Protein AF-A0A497MIM5-F1 (afdb_monomer_lite)

pLDDT: mean 95.39, std 4.59, range [64.0, 98.25]

Sequence (78 aa):
MRIVVFSSLTHTGGLAVAALREVDPSGKFIVIEPTVEKSAAARKQYPWAEVLKKNPDEFLEYLKENAELIDVFVACSD

Structure (mmCIF, N/CA/C/O backbone):
data_AF-A0A497MIM5-F1
#
_entry.id   AF-A0A497MIM5-F1
#
loop_
_atom_site.group_PDB
_atom_site.id
_atom_site.type_symbol
_atom_site.label_atom_id
_atom_site.label_alt_id
_atom_site.label_comp_id
_atom_site.label_asym_id
_atom_site.label_entity_id
_atom_site.label_seq_id
_atom_site.pdbx_PDB_ins_code
_atom_site.Cartn_x
_atom_site.Cartn_y
_atom_site.Cartn_z
_atom_site.occupancy
_atom_site.B_iso_or_equiv
_atom_site.auth_seq_id
_atom_site.auth_comp_id
_atom_site.auth_asym_id
_atom_site.auth_atom_id
_atom_site.pdbx_PDB_model_num
ATOM 1 N N . MET A 1 1 ? -9.091 1.251 10.220 1.00 93.25 1 MET A N 1
ATOM 2 C CA . MET A 1 1 ? -7.767 0.597 10.240 1.00 93.25 1 MET A CA 1
ATOM 3 C C . MET A 1 1 ? -6.774 1.397 9.403 1.00 93.25 1 MET A C 1
ATOM 5 O O . MET A 1 1 ? -7.184 2.079 8.465 1.00 93.25 1 MET A O 1
ATOM 9 N N . ARG A 1 2 ? -5.480 1.347 9.729 1.00 97.06 2 ARG A N 1
ATOM 10 C CA . ARG A 1 2 ? -4.380 1.731 8.841 1.00 97.06 2 ARG A CA 1
ATOM 11 C C . ARG A 1 2 ? -3.919 0.482 8.097 1.00 97.06 2 ARG A C 1
ATOM 13 O O . ARG A 1 2 ? -3.359 -0.434 8.694 1.00 97.06 2 ARG A O 1
ATOM 20 N N . ILE A 1 3 ? -4.182 0.471 6.797 1.00 97.62 3 ILE A N 1
ATOM 21 C CA . ILE A 1 3 ? -3.975 -0.674 5.914 1.00 97.62 3 ILE A CA 1
ATOM 22 C C . ILE A 1 3 ? -2.866 -0.324 4.932 1.00 97.62 3 ILE A C 1
ATOM 24 O O . ILE A 1 3 ? -2.946 0.696 4.243 1.00 97.62 3 ILE A O 1
ATOM 28 N N . VAL A 1 4 ? -1.847 -1.176 4.855 1.00 97.62 4 VAL A N 1
ATOM 29 C CA . VAL A 1 4 ? -0.720 -1.016 3.933 1.00 97.62 4 VAL A CA 1
ATOM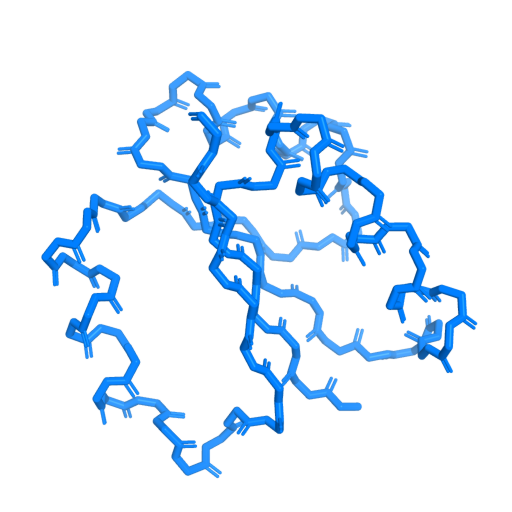 30 C C . VAL A 1 4 ? -0.749 -2.127 2.889 1.00 97.62 4 VAL A C 1
ATOM 32 O O . VAL A 1 4 ? -0.763 -3.302 3.242 1.00 97.62 4 VAL A O 1
ATOM 35 N N . VAL A 1 5 ? -0.730 -1.775 1.604 1.00 96.88 5 VAL A N 1
ATOM 36 C CA . VAL A 1 5 ? -0.669 -2.750 0.506 1.00 96.88 5 VAL A CA 1
ATOM 37 C C . VAL A 1 5 ? 0.561 -2.480 -0.346 1.00 96.88 5 VAL A C 1
ATOM 39 O O . VAL A 1 5 ? 0.692 -1.402 -0.922 1.00 96.88 5 VAL A O 1
ATOM 42 N N . PHE A 1 6 ? 1.455 -3.461 -0.439 1.00 96.88 6 PHE A N 1
ATOM 43 C CA . PHE A 1 6 ? 2.630 -3.408 -1.302 1.00 96.88 6 PHE A CA 1
ATOM 44 C C . PHE A 1 6 ? 2.356 -4.104 -2.637 1.00 96.88 6 PHE A C 1
ATOM 46 O O . PHE A 1 6 ? 1.857 -5.231 -2.653 1.00 96.88 6 PHE A O 1
ATOM 53 N N . SER A 1 7 ? 2.730 -3.445 -3.740 1.00 94.69 7 SER A N 1
ATOM 54 C CA . SER A 1 7 ? 2.532 -3.913 -5.121 1.00 94.69 7 SER A CA 1
ATOM 55 C C . SER A 1 7 ? 1.054 -4.191 -5.441 1.00 94.69 7 SER A C 1
ATOM 57 O O . SER A 1 7 ? 0.650 -5.284 -5.831 1.00 94.69 7 SER A O 1
ATOM 59 N N . SER A 1 8 ? 0.230 -3.157 -5.286 1.00 92.94 8 SER A N 1
ATOM 60 C CA . SER A 1 8 ? -1.222 -3.159 -5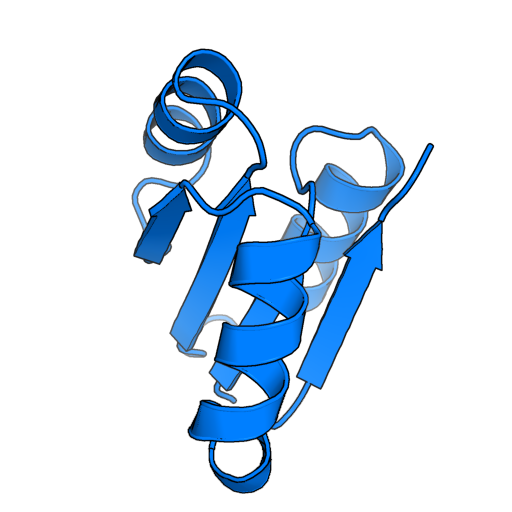.506 1.00 92.94 8 SER A CA 1
ATOM 61 C C . SER A 1 8 ? -1.657 -3.240 -6.973 1.00 92.94 8 SER A C 1
ATOM 63 O O . SER A 1 8 ? -2.823 -3.510 -7.247 1.00 92.94 8 SER A O 1
ATOM 65 N N . LEU A 1 9 ? -0.754 -2.970 -7.918 1.00 94.38 9 LEU A N 1
ATOM 66 C CA . LEU A 1 9 ? -1.049 -3.024 -9.358 1.00 94.38 9 LEU A CA 1
ATOM 67 C C . LEU A 1 9 ? -0.928 -4.426 -9.968 1.00 94.38 9 LEU A C 1
ATOM 6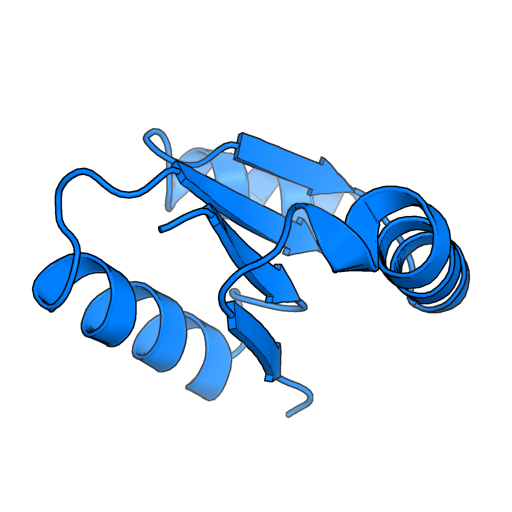9 O O . LEU A 1 9 ? -1.141 -4.607 -11.164 1.00 94.38 9 LEU A O 1
ATOM 73 N N . THR A 1 10 ? -0.564 -5.405 -9.150 1.00 92.81 10 THR A N 1
ATOM 74 C CA . THR A 1 10 ? -0.635 -6.832 -9.469 1.00 92.81 10 THR A CA 1
ATOM 75 C C . THR A 1 10 ? -2.096 -7.283 -9.549 1.00 92.81 10 THR A C 1
ATOM 77 O O . THR A 1 10 ? -2.982 -6.604 -9.018 1.00 92.81 10 THR A O 1
ATOM 80 N N . HIS A 1 11 ? -2.389 -8.424 -10.182 1.00 91.44 11 HIS A N 1
ATOM 81 C CA . HIS A 1 11 ? -3.778 -8.905 -10.241 1.00 91.44 11 HIS A CA 1
ATOM 82 C C . HIS A 1 11 ? -4.305 -9.173 -8.823 1.00 91.44 11 HIS A C 1
ATOM 84 O O . HIS A 1 11 ? -5.382 -8.711 -8.439 1.00 91.44 11 HIS A O 1
ATOM 90 N N . THR A 1 12 ? -3.491 -9.847 -8.011 1.00 93.00 12 THR A N 1
ATOM 91 C CA . THR A 1 12 ? -3.805 -10.134 -6.606 1.00 93.00 12 THR A CA 1
ATOM 92 C C . THR A 1 12 ? -3.854 -8.860 -5.758 1.00 93.00 12 THR A C 1
ATOM 94 O O . THR A 1 12 ? -4.724 -8.719 -4.902 1.00 93.00 12 THR A O 1
ATOM 97 N N . GLY A 1 13 ? -2.965 -7.897 -6.010 1.00 95.06 13 GLY A N 1
ATOM 98 C CA . GLY A 1 13 ? -2.938 -6.600 -5.332 1.00 95.06 13 GLY A CA 1
ATOM 99 C C . GLY A 1 13 ? -4.199 -5.780 -5.560 1.00 95.06 13 GLY A C 1
ATOM 100 O O . GLY A 1 13 ? -4.760 -5.258 -4.598 1.00 95.06 13 GLY A O 1
ATOM 101 N N . GLY A 1 14 ? -4.693 -5.726 -6.798 1.00 95.56 14 GLY A N 1
ATOM 102 C CA . GLY A 1 14 ? -5.920 -5.000 -7.117 1.00 95.56 14 GLY A CA 1
ATOM 103 C C . GLY A 1 14 ? -7.131 -5.582 -6.390 1.00 95.56 14 GLY A C 1
ATOM 104 O O . GLY A 1 14 ? -7.926 -4.839 -5.811 1.00 95.56 14 GLY A O 1
ATOM 105 N N . LEU A 1 15 ? -7.228 -6.915 -6.345 1.00 95.25 15 LEU A N 1
ATOM 106 C CA . LEU A 1 15 ? -8.269 -7.615 -5.590 1.00 95.25 15 LEU A CA 1
ATOM 107 C C . LEU A 1 15 ? -8.152 -7.369 -4.082 1.00 95.25 15 LEU A C 1
ATOM 109 O O . LEU A 1 15 ? -9.164 -7.109 -3.433 1.00 95.25 15 LEU A O 1
ATOM 113 N N . ALA A 1 16 ? -6.937 -7.398 -3.528 1.00 95.50 16 ALA A N 1
ATOM 114 C CA . ALA A 1 16 ? -6.708 -7.120 -2.114 1.00 95.50 16 ALA A CA 1
ATOM 115 C C . ALA A 1 16 ? -7.147 -5.697 -1.741 1.00 95.50 16 ALA A C 1
ATOM 117 O O . ALA A 1 16 ? -7.862 -5.516 -0.756 1.00 95.50 16 ALA A O 1
ATOM 118 N N . VAL A 1 17 ? -6.784 -4.692 -2.548 1.00 96.19 17 VAL A N 1
ATOM 119 C CA . VAL A 1 17 ? -7.216 -3.303 -2.330 1.00 96.19 17 VAL A CA 1
ATOM 120 C C . VAL A 1 17 ? -8.739 -3.191 -2.382 1.00 96.19 17 VAL A C 1
ATOM 122 O O . VAL A 1 17 ? -9.323 -2.575 -1.492 1.00 96.19 17 VAL A O 1
ATOM 125 N N . ALA A 1 18 ? -9.387 -3.795 -3.383 1.00 96.00 18 ALA A N 1
ATOM 126 C CA . ALA A 1 18 ? -10.841 -3.750 -3.526 1.00 96.00 18 ALA A CA 1
ATOM 127 C C . ALA A 1 18 ? -11.560 -4.391 -2.327 1.00 96.00 18 ALA A C 1
ATOM 129 O O . ALA A 1 18 ? -12.419 -3.756 -1.717 1.00 96.00 18 ALA A O 1
ATOM 130 N N . ALA A 1 19 ? -11.158 -5.605 -1.944 1.00 96.38 19 ALA A N 1
ATOM 131 C CA . ALA A 1 19 ? -11.770 -6.337 -0.839 1.00 96.38 19 ALA A CA 1
ATOM 132 C C . ALA A 1 19 ? -11.573 -5.623 0.507 1.00 96.38 19 ALA A C 1
ATOM 134 O O . ALA A 1 19 ? -12.520 -5.448 1.270 1.00 96.38 19 ALA A O 1
ATOM 135 N N . LEU A 1 20 ? -10.356 -5.148 0.795 1.00 96.00 20 LEU A N 1
ATOM 136 C CA . LEU A 1 20 ? -10.083 -4.416 2.033 1.00 96.00 20 LEU A CA 1
ATOM 137 C C . LEU A 1 20 ? -10.864 -3.101 2.085 1.00 96.00 20 LEU A C 1
ATOM 139 O O . LEU A 1 20 ? -11.327 -2.708 3.154 1.00 96.00 20 LEU A O 1
ATOM 143 N N . ARG A 1 21 ? -11.027 -2.420 0.944 1.00 95.62 21 ARG A N 1
ATOM 144 C CA . ARG A 1 21 ? -11.787 -1.168 0.862 1.00 95.62 21 ARG A CA 1
ATOM 145 C C . ARG A 1 21 ? -13.278 -1.374 1.112 1.00 95.62 21 ARG A C 1
ATOM 147 O O . ARG A 1 21 ? -13.906 -0.495 1.693 1.00 95.62 21 ARG A O 1
ATOM 154 N N . GLU A 1 22 ? -13.828 -2.503 0.681 1.00 96.69 22 GLU A N 1
ATOM 155 C CA . GLU A 1 22 ? -15.211 -2.888 0.971 1.00 96.69 22 GLU A CA 1
ATOM 156 C C . GLU A 1 22 ? -15.412 -3.167 2.468 1.00 96.69 22 GLU A C 1
ATOM 158 O O . GLU A 1 22 ? -16.397 -2.717 3.050 1.00 96.69 22 GLU A O 1
ATOM 163 N N . VAL A 1 23 ? -14.445 -3.838 3.105 1.00 95.62 23 VAL A N 1
ATOM 164 C CA . VAL A 1 23 ? -14.479 -4.155 4.543 1.00 95.62 23 VAL A CA 1
ATOM 165 C C . VAL A 1 23 ? -14.281 -2.916 5.422 1.00 95.62 23 VAL A C 1
ATOM 167 O O . VAL A 1 23 ? -14.952 -2.782 6.444 1.00 95.62 23 VAL A O 1
ATOM 170 N N . ASP A 1 24 ? -13.387 -1.998 5.042 1.00 96.06 24 ASP A N 1
ATOM 171 C CA . ASP A 1 24 ? -13.160 -0.737 5.759 1.00 96.06 24 ASP A CA 1
ATOM 172 C C . ASP A 1 24 ? -13.188 0.487 4.822 1.00 96.06 24 ASP A C 1
ATOM 174 O O . ASP A 1 24 ? -12.145 1.044 4.453 1.00 96.06 24 ASP A O 1
ATOM 178 N N . PRO A 1 25 ? -14.390 0.985 4.474 1.00 94.88 25 PRO A N 1
ATOM 179 C CA . PRO A 1 25 ? -14.558 2.144 3.596 1.00 94.88 25 PRO A CA 1
ATOM 180 C C . PRO A 1 25 ? -14.080 3.472 4.201 1.00 94.88 25 PRO A C 1
ATOM 182 O O . PRO A 1 25 ? -14.052 4.494 3.513 1.00 94.88 25 PRO A O 1
ATOM 185 N N . SER A 1 26 ? -13.722 3.504 5.483 1.00 94.50 26 SER A N 1
ATOM 186 C CA . SER A 1 26 ? -13.234 4.712 6.166 1.00 94.50 26 SER A CA 1
ATOM 187 C C . SER A 1 26 ? -11.761 4.624 6.568 1.00 94.50 26 SER A C 1
ATOM 189 O O . SER A 1 26 ? -11.179 5.618 7.000 1.00 94.50 26 SER A O 1
ATOM 191 N N . GLY A 1 27 ? -11.153 3.447 6.401 1.00 93.69 27 GLY A N 1
ATOM 192 C CA . GLY A 1 27 ? -9.773 3.169 6.760 1.00 93.69 27 GLY A CA 1
ATOM 193 C C . GLY A 1 27 ? -8.773 4.038 6.011 1.00 93.69 27 GLY A C 1
ATOM 194 O O . GLY A 1 27 ? -9.012 4.491 4.888 1.00 93.69 27 GLY A O 1
ATOM 195 N N . LYS A 1 28 ? -7.611 4.243 6.636 1.00 96.81 28 LYS A N 1
ATOM 196 C CA . LYS A 1 28 ? -6.477 4.906 6.000 1.00 96.81 28 LYS A CA 1
ATOM 197 C C . LYS A 1 28 ? -5.716 3.877 5.168 1.00 96.81 28 LYS A C 1
ATOM 199 O O . LYS A 1 28 ? -5.028 3.026 5.727 1.00 96.81 28 LYS A O 1
ATOM 204 N N . PHE A 1 29 ? -5.815 3.991 3.848 1.00 97.62 29 PHE A N 1
ATOM 205 C CA . PHE A 1 29 ? -5.092 3.134 2.912 1.00 97.62 29 PHE A CA 1
ATOM 206 C C . PHE A 1 29 ? -3.784 3.769 2.476 1.00 97.62 29 PHE A C 1
ATOM 208 O O . PHE A 1 29 ? -3.757 4.924 2.045 1.00 97.62 29 PHE A O 1
ATOM 215 N N . ILE A 1 30 ? -2.720 2.979 2.561 1.00 98.12 30 ILE A N 1
ATOM 216 C CA . ILE A 1 30 ? -1.387 3.327 2.095 1.00 98.12 30 ILE A CA 1
ATOM 217 C C . ILE A 1 30 ? -0.985 2.278 1.063 1.00 98.12 30 ILE A C 1
ATOM 219 O O . ILE A 1 30 ? -0.764 1.112 1.385 1.00 98.12 30 ILE A O 1
ATOM 223 N N . VAL A 1 31 ? -0.918 2.694 -0.192 1.00 97.69 31 VAL A N 1
ATOM 224 C CA . VAL A 1 31 ? -0.455 1.873 -1.305 1.00 97.69 31 VAL A CA 1
ATOM 225 C C . VAL A 1 31 ? 1.022 2.155 -1.529 1.00 97.69 31 VAL A C 1
ATOM 227 O O . VAL A 1 31 ? 1.438 3.307 -1.658 1.00 97.69 31 VAL A O 1
ATOM 230 N N . ILE A 1 32 ? 1.821 1.099 -1.581 1.00 97.50 32 ILE A N 1
ATOM 231 C CA . ILE A 1 32 ? 3.262 1.190 -1.770 1.00 97.50 32 ILE A CA 1
ATOM 232 C C . ILE A 1 32 ? 3.632 0.486 -3.066 1.00 97.50 32 ILE A C 1
ATOM 234 O O . ILE A 1 32 ? 3.386 -0.706 -3.232 1.00 97.50 32 ILE A O 1
ATOM 238 N N . GLU A 1 33 ? 4.246 1.231 -3.978 1.00 97.50 33 GLU A N 1
ATOM 239 C CA . GLU A 1 33 ? 4.685 0.716 -5.271 1.00 97.50 33 GLU A CA 1
ATOM 240 C C . GLU A 1 33 ? 6.209 0.845 -5.434 1.00 97.50 33 GLU A C 1
ATOM 242 O O . GLU A 1 33 ? 6.796 1.864 -5.045 1.00 97.50 33 GLU A O 1
ATOM 247 N N . PRO A 1 34 ? 6.878 -0.158 -6.037 1.00 95.81 34 PRO A N 1
ATOM 248 C CA . PRO A 1 34 ? 8.338 -0.212 -6.080 1.00 95.81 34 PRO A CA 1
ATOM 249 C C . PRO A 1 34 ? 8.968 0.777 -7.061 1.00 95.81 34 PRO A C 1
ATOM 251 O O . PRO A 1 34 ? 10.111 1.197 -6.864 1.00 95.81 34 PRO A O 1
ATOM 254 N N . THR A 1 35 ? 8.239 1.175 -8.107 1.00 96.06 35 THR A N 1
ATOM 255 C CA . THR A 1 35 ? 8.750 2.069 -9.154 1.00 96.06 35 THR A CA 1
ATOM 256 C C . THR A 1 35 ? 7.954 3.364 -9.244 1.00 96.06 35 THR A C 1
ATOM 258 O O . THR A 1 35 ? 6.821 3.465 -8.763 1.00 96.06 35 THR A O 1
ATOM 261 N N . VAL A 1 36 ? 8.556 4.373 -9.875 1.00 97.50 36 VAL A N 1
ATOM 262 C CA . VAL A 1 36 ? 7.926 5.679 -10.112 1.00 97.50 36 VAL A CA 1
ATOM 263 C C . VAL A 1 36 ? 6.697 5.525 -11.008 1.00 97.50 36 VAL A C 1
ATOM 265 O O . VAL A 1 36 ? 5.648 6.099 -10.721 1.00 97.50 36 VAL A O 1
ATOM 268 N N . GLU A 1 37 ? 6.798 4.701 -12.049 1.00 97.19 37 GLU A N 1
ATOM 269 C CA . GLU A 1 37 ? 5.732 4.435 -13.015 1.00 97.19 37 GLU A CA 1
ATOM 270 C C . GLU A 1 37 ? 4.538 3.769 -12.330 1.00 97.19 37 GLU A C 1
ATOM 272 O O . GLU A 1 37 ? 3.406 4.237 -12.467 1.00 97.19 37 GLU A O 1
ATOM 277 N N . LYS A 1 38 ? 4.795 2.720 -11.535 1.00 95.94 38 LYS A N 1
ATOM 278 C CA . LYS A 1 38 ? 3.753 2.025 -10.775 1.00 95.94 38 LYS A CA 1
ATOM 279 C C . LYS A 1 38 ? 3.121 2.942 -9.728 1.00 95.94 38 LYS A C 1
ATOM 281 O O . LYS A 1 38 ? 1.903 3.019 -9.642 1.00 95.94 38 LYS A O 1
ATOM 286 N N . SER A 1 39 ? 3.916 3.737 -9.014 1.00 97.50 39 SER A N 1
ATOM 287 C CA . SER A 1 39 ? 3.389 4.711 -8.046 1.00 97.50 39 SER A CA 1
ATOM 288 C C . SER A 1 39 ? 2.484 5.754 -8.710 1.00 97.50 39 SER A C 1
ATOM 290 O O . SER A 1 39 ? 1.428 6.100 -8.184 1.00 97.50 39 SER A O 1
ATOM 292 N N . ALA A 1 40 ? 2.866 6.255 -9.887 1.00 97.88 40 ALA A N 1
ATOM 293 C CA . ALA A 1 40 ? 2.061 7.212 -10.638 1.00 97.88 40 ALA A CA 1
ATOM 294 C C . ALA A 1 40 ? 0.751 6.591 -11.154 1.00 97.88 40 ALA A C 1
ATOM 296 O O . ALA A 1 40 ? -0.294 7.240 -11.104 1.00 97.88 40 ALA A O 1
ATOM 297 N N . ALA A 1 41 ? 0.790 5.341 -11.621 1.00 98.19 41 ALA A N 1
ATOM 298 C CA . ALA A 1 41 ? -0.402 4.602 -12.026 1.00 98.19 41 ALA A CA 1
ATOM 299 C C . ALA A 1 41 ? -1.337 4.333 -10.833 1.00 98.19 41 ALA A C 1
ATOM 301 O O . ALA A 1 41 ? -2.528 4.628 -10.919 1.00 98.19 41 ALA A O 1
ATOM 302 N N . ALA A 1 42 ? -0.795 3.899 -9.693 1.00 97.81 42 ALA A N 1
ATOM 303 C CA . ALA A 1 42 ? -1.558 3.680 -8.468 1.00 97.81 42 ALA A CA 1
ATOM 304 C C . ALA A 1 42 ? -2.234 4.964 -7.961 1.00 97.81 42 ALA A C 1
ATOM 306 O O . ALA A 1 42 ? -3.391 4.916 -7.561 1.00 97.81 42 ALA A O 1
ATOM 307 N N . ARG A 1 43 ? -1.587 6.136 -8.064 1.00 98.12 43 ARG A N 1
ATOM 308 C CA . ARG A 1 43 ? -2.224 7.432 -7.733 1.00 98.12 43 ARG A CA 1
ATOM 309 C C . ARG A 1 43 ? -3.441 7.746 -8.595 1.00 98.12 43 ARG A C 1
ATOM 311 O O . ARG A 1 43 ? -4.395 8.342 -8.106 1.00 98.12 43 ARG A O 1
ATOM 318 N N . LYS A 1 44 ? -3.406 7.374 -9.878 1.00 97.94 44 LYS A N 1
ATOM 319 C CA . LYS A 1 44 ? -4.545 7.558 -10.789 1.00 97.94 44 LYS A CA 1
ATOM 320 C C . LYS A 1 44 ? -5.667 6.571 -10.48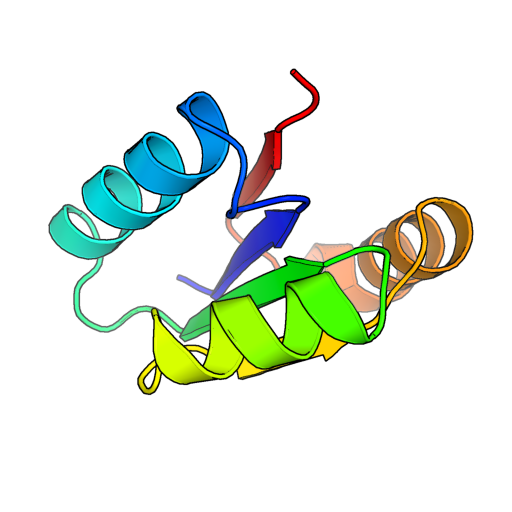0 1.00 97.94 44 LYS A C 1
ATOM 322 O O . LYS A 1 44 ? -6.831 6.951 -10.531 1.00 97.94 44 LYS A O 1
ATOM 327 N N . GLN A 1 45 ? -5.316 5.323 -10.176 1.00 97.69 45 GLN A N 1
ATOM 328 C CA . GLN A 1 45 ? -6.278 4.254 -9.912 1.00 97.69 45 GLN A CA 1
ATOM 329 C C . GLN A 1 45 ? -6.944 4.386 -8.535 1.00 97.69 45 GLN A C 1
ATOM 331 O O . GLN A 1 45 ? -8.137 4.122 -8.396 1.00 97.69 45 GLN A O 1
ATOM 336 N N . TYR A 1 46 ? -6.193 4.835 -7.531 1.00 96.62 46 TYR A N 1
ATOM 337 C CA . TYR A 1 46 ? -6.627 4.953 -6.141 1.00 96.62 46 TYR A CA 1
ATOM 338 C C . TYR A 1 46 ? -6.452 6.396 -5.635 1.00 96.62 46 TYR A C 1
ATOM 340 O O . TYR A 1 46 ? -5.656 6.640 -4.730 1.00 96.62 46 TYR A O 1
ATOM 348 N N . PRO A 1 47 ? -7.198 7.383 -6.174 1.00 95.94 47 PRO A N 1
ATOM 349 C CA . PRO A 1 47 ? -7.046 8.795 -5.791 1.00 95.94 47 PRO A CA 1
ATOM 350 C C . PRO A 1 47 ? -7.414 9.080 -4.324 1.00 95.94 47 PRO A C 1
ATOM 352 O O . PRO A 1 47 ? -7.136 10.155 -3.803 1.00 95.94 47 PRO A O 1
ATOM 355 N N . TRP A 1 48 ? -8.063 8.121 -3.668 1.00 95.12 48 TRP A N 1
ATOM 356 C CA . TRP A 1 48 ? -8.482 8.153 -2.270 1.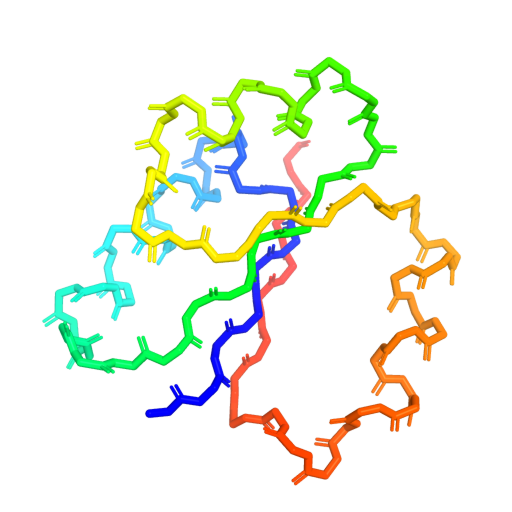00 95.12 48 TRP A CA 1
ATOM 357 C C . TRP A 1 48 ? -7.448 7.542 -1.308 1.00 95.12 48 TRP A C 1
ATOM 359 O O . TRP A 1 48 ? -7.620 7.658 -0.096 1.00 95.12 48 TRP A O 1
ATOM 369 N N . ALA A 1 49 ? -6.404 6.880 -1.816 1.00 97.25 49 ALA A N 1
ATOM 370 C CA . ALA A 1 49 ? -5.350 6.271 -1.010 1.00 97.25 49 ALA A CA 1
ATOM 371 C C . ALA A 1 49 ? -4.094 7.155 -0.972 1.00 97.25 49 ALA A C 1
ATOM 373 O O .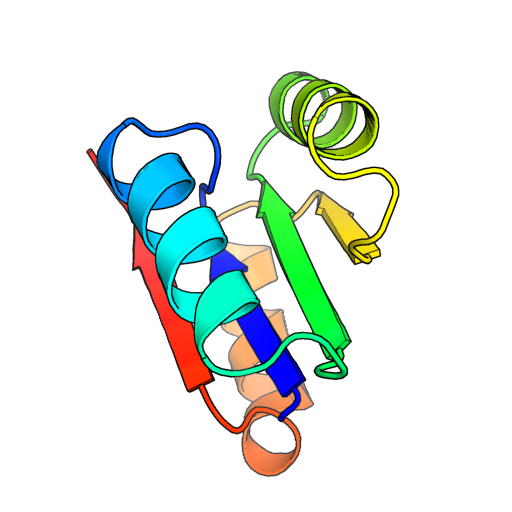 ALA A 1 49 ? -3.772 7.865 -1.926 1.00 97.25 49 ALA A O 1
ATOM 374 N N . GLU A 1 50 ? -3.337 7.074 0.122 1.00 97.88 50 GLU A N 1
ATOM 375 C CA . GLU A 1 50 ? -1.973 7.598 0.163 1.00 97.88 50 GLU A CA 1
ATOM 376 C C . GLU A 1 50 ? -1.071 6.670 -0.659 1.00 97.88 50 GLU A C 1
ATOM 378 O O . GLU A 1 50 ? -1.069 5.464 -0.429 1.00 97.88 50 GLU A O 1
ATOM 383 N N . VAL A 1 51 ? -0.310 7.203 -1.620 1.00 98.25 51 VAL A N 1
ATOM 384 C CA . VAL A 1 51 ? 0.554 6.383 -2.488 1.00 98.25 51 VAL A CA 1
ATOM 385 C C . VAL A 1 51 ? 2.019 6.777 -2.351 1.00 98.25 51 VAL A C 1
ATOM 387 O O . VAL A 1 51 ? 2.416 7.896 -2.714 1.00 98.25 51 VAL A O 1
ATOM 390 N N . LEU A 1 52 ? 2.830 5.823 -1.898 1.00 98.25 52 LEU A N 1
ATOM 391 C CA . LEU A 1 52 ? 4.264 5.974 -1.671 1.00 98.25 52 LEU A CA 1
ATOM 392 C C . LEU A 1 52 ? 5.067 5.172 -2.700 1.00 98.25 52 LEU A C 1
ATOM 394 O O . LEU A 1 52 ? 4.785 4.000 -2.947 1.00 98.25 52 LEU A O 1
ATOM 398 N N . LYS A 1 53 ? 6.121 5.788 -3.247 1.00 97.62 53 LYS A N 1
ATOM 399 C CA . LYS A 1 53 ? 7.168 5.052 -3.962 1.00 97.62 53 LYS A CA 1
ATOM 400 C C . LYS A 1 53 ? 8.150 4.520 -2.928 1.00 97.62 53 LYS A C 1
ATOM 402 O O . LYS A 1 53 ? 8.817 5.327 -2.280 1.00 97.62 53 LYS A O 1
ATOM 407 N N . LYS A 1 54 ? 8.259 3.199 -2.796 1.00 97.62 54 LYS A N 1
ATOM 408 C CA . LYS A 1 54 ? 9.299 2.527 -2.002 1.00 97.62 54 LYS A CA 1
ATOM 409 C C . LYS A 1 54 ? 9.645 1.194 -2.648 1.00 97.62 54 LYS A C 1
ATOM 411 O O . LYS A 1 54 ? 8.758 0.374 -2.863 1.00 97.62 54 LYS A O 1
ATOM 416 N N . ASN A 1 55 ? 10.921 0.984 -2.953 1.00 95.25 55 ASN A N 1
ATOM 417 C CA . ASN A 1 55 ? 11.437 -0.320 -3.362 1.00 95.25 55 ASN A CA 1
ATOM 418 C C . ASN A 1 55 ? 11.312 -1.340 -2.198 1.00 95.25 55 ASN A C 1
ATOM 420 O O . ASN A 1 55 ? 10.921 -0.952 -1.095 1.00 95.25 55 ASN A O 1
ATOM 424 N N . PRO A 1 56 ? 11.614 -2.634 -2.410 1.00 93.44 56 PRO A N 1
ATOM 425 C CA . PRO A 1 56 ? 11.466 -3.645 -1.362 1.00 93.44 56 PRO A CA 1
ATOM 426 C C . PRO A 1 56 ? 12.223 -3.328 -0.063 1.00 93.44 56 PRO A C 1
ATOM 428 O O . PRO A 1 56 ? 11.637 -3.438 1.010 1.00 93.44 56 PRO A O 1
ATOM 431 N N . ASP A 1 57 ? 13.472 -2.867 -0.139 1.00 95.94 57 ASP A N 1
ATOM 432 C CA . ASP A 1 57 ? 14.273 -2.546 1.052 1.00 95.94 57 ASP A CA 1
ATOM 433 C C . ASP A 1 57 ? 13.711 -1.327 1.803 1.00 95.94 57 ASP A C 1
ATOM 435 O O . ASP A 1 57 ? 13.538 -1.353 3.021 1.00 95.94 57 ASP A O 1
ATOM 439 N N . GLU A 1 58 ? 13.341 -0.275 1.068 1.00 97.50 58 GLU A N 1
ATOM 440 C CA . GLU A 1 58 ? 12.685 0.929 1.594 1.00 97.50 58 GLU A CA 1
ATOM 441 C C . GLU A 1 58 ? 11.321 0.604 2.227 1.00 97.50 58 GLU A C 1
ATOM 443 O O . GLU A 1 58 ? 10.894 1.274 3.172 1.00 97.50 58 GLU A O 1
ATOM 448 N N . PHE A 1 59 ? 10.610 -0.389 1.687 1.00 95.31 59 PHE A N 1
ATOM 449 C CA . PHE A 1 59 ? 9.342 -0.871 2.225 1.00 95.31 59 PHE A CA 1
ATOM 450 C C . PHE A 1 59 ? 9.546 -1.668 3.515 1.00 95.31 59 PHE A C 1
ATOM 452 O O . PHE A 1 59 ? 8.828 -1.432 4.484 1.00 95.31 59 PHE A O 1
ATOM 459 N N . LEU A 1 60 ? 10.537 -2.561 3.560 1.00 95.12 60 LEU A N 1
ATOM 460 C CA . LEU A 1 60 ? 10.880 -3.294 4.778 1.00 95.12 60 LEU A CA 1
ATOM 461 C C . LEU A 1 60 ? 11.256 -2.342 5.913 1.00 95.12 60 LEU A C 1
ATOM 463 O O . LEU A 1 60 ? 10.816 -2.540 7.042 1.00 95.12 60 LEU A O 1
ATOM 467 N N . GLU A 1 61 ? 12.022 -1.292 5.620 1.00 97.81 61 GLU A N 1
ATOM 468 C CA . GLU A 1 61 ? 12.362 -0.289 6.628 1.00 97.81 61 GLU A CA 1
ATOM 469 C C . GLU A 1 61 ? 11.134 0.505 7.080 1.00 97.81 61 GLU A C 1
ATOM 471 O O . GLU A 1 61 ? 10.891 0.640 8.276 1.00 97.81 61 GLU A O 1
ATOM 476 N N . TYR A 1 62 ? 10.278 0.910 6.138 1.00 96.50 62 TYR A N 1
ATOM 477 C CA . TYR A 1 62 ? 9.003 1.548 6.463 1.00 96.50 62 TYR A CA 1
ATOM 478 C C . TYR A 1 62 ? 8.135 0.687 7.390 1.00 96.50 62 TYR A C 1
ATOM 480 O O . TYR A 1 62 ? 7.542 1.216 8.330 1.00 96.50 62 TYR A O 1
ATOM 488 N N . LEU A 1 63 ? 8.068 -0.629 7.155 1.00 95.56 63 LEU A N 1
ATOM 489 C CA . LEU A 1 63 ? 7.334 -1.540 8.032 1.00 95.56 63 LEU A CA 1
ATOM 490 C C . LEU A 1 63 ? 7.925 -1.562 9.441 1.00 95.56 63 LEU A C 1
ATOM 492 O O . LEU A 1 63 ? 7.160 -1.482 10.394 1.00 95.56 63 LEU A O 1
ATOM 496 N N . LYS A 1 64 ? 9.253 -1.630 9.593 1.00 96.31 64 LYS A N 1
ATOM 497 C CA . LYS A 1 64 ? 9.893 -1.613 10.920 1.00 96.31 64 LYS A CA 1
ATOM 498 C C . LYS A 1 64 ? 9.618 -0.313 11.670 1.00 96.31 64 LYS A C 1
ATOM 500 O O . LYS A 1 64 ? 9.269 -0.355 12.843 1.00 96.31 64 LYS A O 1
ATOM 505 N N . GLU A 1 65 ? 9.742 0.823 10.989 1.00 97.44 65 GLU A N 1
ATOM 506 C CA . GLU A 1 65 ? 9.541 2.153 11.576 1.00 97.44 65 GLU A CA 1
ATOM 507 C C . GLU A 1 65 ? 8.083 2.413 11.986 1.00 97.44 65 GLU A C 1
ATOM 509 O O . GLU A 1 65 ? 7.829 3.218 12.878 1.00 97.44 65 GLU A O 1
ATOM 514 N N . ASN A 1 66 ? 7.119 1.756 11.333 1.00 96.62 66 ASN A N 1
ATOM 515 C CA . ASN A 1 66 ? 5.691 2.048 11.490 1.00 96.62 66 ASN A CA 1
ATOM 516 C C . ASN A 1 66 ? 4.871 0.853 11.998 1.00 96.62 66 ASN A C 1
ATOM 518 O O . ASN A 1 66 ? 3.645 0.947 12.022 1.00 96.62 66 ASN A O 1
ATOM 522 N N . ALA A 1 67 ? 5.508 -0.254 12.394 1.00 94.25 67 ALA A N 1
ATOM 523 C CA . ALA A 1 67 ? 4.835 -1.517 12.711 1.00 94.25 67 ALA A CA 1
ATOM 524 C C . ALA A 1 67 ? 3.691 -1.349 13.723 1.00 94.25 67 ALA A C 1
ATOM 526 O O . ALA A 1 67 ? 2.598 -1.857 13.501 1.00 94.25 67 ALA A O 1
ATOM 527 N N . GLU A 1 68 ? 3.912 -0.576 14.789 1.00 96.25 68 GLU A N 1
ATOM 528 C CA . GLU A 1 68 ? 2.919 -0.336 15.851 1.00 96.25 68 GLU A CA 1
ATOM 529 C C . GLU A 1 68 ? 1.686 0.452 15.381 1.00 96.25 68 GLU A C 1
ATOM 531 O O . GLU A 1 68 ? 0.652 0.459 16.044 1.00 96.25 68 GLU A O 1
ATOM 536 N N . LEU A 1 69 ? 1.791 1.141 14.244 1.00 96.00 69 LEU A N 1
ATOM 537 C CA . LEU A 1 69 ? 0.730 1.974 13.685 1.00 96.00 69 LEU A CA 1
ATOM 538 C C . LEU A 1 69 ? -0.079 1.261 12.598 1.00 96.00 69 LEU A C 1
ATOM 540 O O . LEU A 1 69 ? -1.074 1.833 12.139 1.00 96.00 69 LEU A O 1
ATOM 544 N N . ILE A 1 70 ? 0.375 0.094 12.133 1.00 97.06 70 ILE A N 1
ATOM 545 C CA . ILE A 1 70 ? -0.212 -0.664 11.027 1.00 97.06 70 ILE A CA 1
ATOM 546 C C . ILE A 1 70 ? -1.088 -1.773 11.606 1.00 97.06 70 ILE A C 1
ATOM 548 O O . ILE A 1 70 ? -0.594 -2.677 12.270 1.00 97.06 70 ILE A O 1
ATOM 552 N N . ASP A 1 71 ? -2.383 -1.736 11.298 1.00 96.69 71 ASP A N 1
ATOM 553 C CA . ASP A 1 71 ? -3.310 -2.793 11.720 1.00 96.69 71 ASP A CA 1
ATOM 554 C C . ASP A 1 71 ? -3.199 -4.021 10.805 1.00 96.69 71 ASP A C 1
ATOM 556 O O . ASP A 1 71 ? -3.304 -5.162 11.247 1.00 96.69 71 ASP A O 1
ATOM 560 N N . VAL A 1 72 ? -3.004 -3.779 9.504 1.00 95.25 72 VAL A N 1
ATOM 561 C CA . VAL A 1 72 ? -2.933 -4.812 8.466 1.00 95.25 72 VAL A CA 1
ATOM 562 C C . VAL A 1 72 ? -1.906 -4.403 7.418 1.00 95.25 72 VAL A C 1
ATOM 564 O O . VAL A 1 72 ? -1.964 -3.289 6.888 1.00 95.25 72 VAL A O 1
ATOM 567 N N . PHE A 1 73 ? -1.011 -5.323 7.056 1.00 94.88 73 PHE A N 1
ATOM 568 C CA . PHE A 1 73 ? -0.215 -5.201 5.839 1.00 94.88 73 PHE A CA 1
ATOM 569 C C . PHE A 1 73 ? -0.472 -6.387 4.910 1.00 94.88 73 PHE A C 1
ATOM 571 O O . PHE A 1 73 ? -0.638 -7.521 5.357 1.00 94.88 73 PHE A O 1
ATOM 578 N N . VAL A 1 74 ? -0.481 -6.120 3.607 1.00 94.81 74 VAL A N 1
ATOM 579 C CA . VAL A 1 74 ? -0.573 -7.135 2.557 1.00 94.81 74 VAL A CA 1
ATOM 580 C C . VAL A 1 74 ? 0.552 -6.889 1.566 1.00 94.81 74 VAL A C 1
ATOM 582 O O . VAL A 1 74 ? 0.675 -5.797 1.014 1.00 94.81 74 VAL A O 1
ATOM 585 N N . ALA A 1 75 ? 1.383 -7.900 1.345 1.00 93.19 75 ALA A N 1
ATOM 586 C CA . ALA A 1 75 ? 2.399 -7.878 0.305 1.00 93.19 75 ALA A CA 1
ATOM 587 C C . ALA A 1 75 ? 1.953 -8.793 -0.834 1.00 93.19 75 ALA A C 1
ATOM 589 O O . ALA A 1 75 ? 1.793 -9.996 -0.634 1.00 93.19 75 ALA A O 1
ATOM 590 N N . CYS A 1 76 ? 1.753 -8.219 -2.017 1.00 91.44 76 CYS A N 1
ATOM 591 C CA . CYS A 1 76 ? 1.406 -8.973 -3.213 1.00 91.44 76 CYS A CA 1
ATOM 592 C C . CYS A 1 76 ? 2.625 -9.035 -4.129 1.00 91.44 76 CYS A C 1
ATOM 594 O O . CYS A 1 76 ? 3.070 -8.019 -4.644 1.00 91.44 76 CYS A O 1
ATOM 596 N N . SER A 1 77 ? 3.176 -10.221 -4.341 1.00 74.88 77 SER A N 1
ATOM 597 C CA . SER A 1 77 ? 4.197 -10.454 -5.361 1.00 74.88 77 SER A CA 1
ATOM 598 C C . SER A 1 77 ? 3.683 -11.554 -6.277 1.00 74.88 77 SER A C 1
ATOM 600 O O . SER A 1 77 ? 3.775 -12.730 -5.919 1.00 74.88 77 SER A O 1
ATOM 602 N N . ASP A 1 78 ? 3.067 -11.162 -7.390 1.00 64.00 78 ASP A N 1
ATOM 603 C CA . ASP A 1 78 ? 2.888 -12.046 -8.544 1.00 64.00 78 ASP A CA 1
ATOM 604 C C . ASP A 1 78 ? 3.997 -11.820 -9.585 1.00 64.00 78 ASP A C 1
ATOM 606 O O . ASP A 1 78 ? 4.671 -10.758 -9.541 1.00 64.00 78 ASP A O 1
#

Radius of gyration: 11.31 Å; chains: 1; bounding box: 30×21×29 Å

Secondary structure (DSSP, 8-state):
-EEEEESTTSHHHHHHHHHHHHH-TTSEEEEEESSHHHHHHHHHH-TTSEEEE--HHHHHHHHHHHGGG-SEEEE---

Foldseek 3Di:
DEEEEEPLVDPVSVVVVVVVCVVPVPYAYEYEYQDPVSQVVCCVVCVPHHGYHHHPVRVVVVCVVCVVVHPYYHYDDD